Protein AF-A0A9E3ECP0-F1 (afdb_monomer_lite)

Sequence (85 aa):
MSNSFNPDLLAVFVLAAFLGFQLIKRVSTLLHSPLMSLTNAIAAVSVVGAILILGQAHAGPLAKVLGFVAVTAATVNLVSGFLIT

Radius of gyration: 16.91 Å; chains: 1; bounding box: 28×38×44 Å

Foldseek 3Di:
DDPDPDVVVVVVVVVVVVVVVVVVVPDDPVCPVLVVLQVQLVVLVQLVVLVVQCPDPPRDPVSNVVSVVSNVVSVCSNCRSVVVD

pLDDT: mean 88.44, std 10.16, range [45.47, 97.06]

Structure (mmCIF, N/CA/C/O backbone):
data_AF-A0A9E3ECP0-F1
#
_entry.id   AF-A0A9E3ECP0-F1
#
loop_
_atom_site.group_PDB
_atom_site.id
_atom_site.type_symbol
_atom_site.label_atom_id
_atom_site.label_alt_id
_atom_site.label_comp_id
_atom_site.label_asym_id
_atom_site.label_entity_id
_atom_site.label_seq_id
_atom_site.pdbx_PDB_ins_code
_atom_site.Cartn_x
_atom_site.Cartn_y
_atom_site.Cartn_z
_atom_site.occupancy
_atom_site.B_iso_or_equiv
_atom_site.auth_seq_id
_atom_site.auth_comp_id
_atom_site.auth_asym_id
_atom_site.auth_atom_id
_atom_site.pdbx_PDB_model_num
ATOM 1 N N . MET A 1 1 ? 10.796 -20.012 -12.944 1.00 45.47 1 MET A N 1
ATOM 2 C CA . MET A 1 1 ? 9.674 -19.752 -12.016 1.00 45.47 1 MET A CA 1
ATOM 3 C C . MET A 1 1 ? 8.675 -20.871 -12.219 1.00 45.47 1 MET A C 1
ATOM 5 O O . MET A 1 1 ? 8.064 -20.929 -13.277 1.00 45.47 1 MET A O 1
ATOM 9 N N . SER A 1 2 ? 8.623 -21.840 -11.303 1.00 48.31 2 SER A N 1
ATOM 10 C CA . SER A 1 2 ? 7.649 -22.927 -11.396 1.00 48.31 2 SER A CA 1
ATOM 11 C C . SER A 1 2 ? 6.251 -22.335 -11.224 1.00 48.31 2 SER A C 1
ATOM 13 O O . SER A 1 2 ? 5.952 -21.733 -10.197 1.00 48.31 2 SER A O 1
ATOM 15 N N . ASN A 1 3 ? 5.394 -22.496 -12.231 1.00 55.38 3 ASN A N 1
ATOM 16 C CA . ASN A 1 3 ? 3.963 -22.189 -12.147 1.00 55.38 3 ASN A CA 1
ATOM 17 C C . ASN A 1 3 ? 3.226 -23.297 -11.377 1.00 55.38 3 ASN A C 1
ATOM 19 O O . ASN A 1 3 ? 2.233 -23.850 -11.841 1.00 55.38 3 ASN A O 1
ATOM 23 N N . SER A 1 4 ? 3.749 -23.662 -10.209 1.00 65.25 4 SER A N 1
ATOM 24 C CA . SER A 1 4 ? 3.048 -24.489 -9.241 1.00 65.25 4 SER A CA 1
ATOM 25 C C . SER A 1 4 ? 2.152 -23.558 -8.436 1.00 65.25 4 SER A C 1
ATOM 27 O O . SER A 1 4 ? 2.638 -22.664 -7.744 1.00 65.25 4 SER A O 1
ATOM 29 N N . PHE A 1 5 ? 0.840 -23.730 -8.577 1.00 68.88 5 PHE A N 1
ATOM 30 C CA . PHE A 1 5 ? -0.147 -23.084 -7.721 1.00 68.88 5 PHE A CA 1
ATOM 31 C C . PHE A 1 5 ? 0.231 -23.386 -6.262 1.00 68.88 5 PHE A C 1
ATOM 33 O O . PHE A 1 5 ? 0.135 -24.534 -5.843 1.00 68.88 5 PHE A O 1
ATOM 40 N N . ASN A 1 6 ? 0.749 -22.393 -5.531 1.00 80.38 6 ASN A N 1
ATOM 41 C CA . ASN A 1 6 ? 1.212 -22.565 -4.154 1.00 80.38 6 ASN A CA 1
ATOM 42 C C . ASN A 1 6 ? 0.020 -22.343 -3.210 1.00 80.38 6 ASN A C 1
ATOM 44 O O . ASN A 1 6 ? -0.330 -21.181 -2.964 1.00 80.38 6 ASN A O 1
ATOM 48 N N . PRO A 1 7 ? -0.618 -23.407 -2.681 1.00 82.88 7 PRO A N 1
ATOM 49 C CA . PRO A 1 7 ? -1.756 -23.265 -1.770 1.00 82.88 7 PRO A CA 1
ATOM 50 C C . PRO A 1 7 ? -1.396 -22.457 -0.514 1.00 82.88 7 PRO A C 1
ATOM 52 O O . PRO A 1 7 ? -2.263 -21.801 0.061 1.00 82.88 7 PRO A O 1
ATOM 55 N N . ASP A 1 8 ? -0.115 -22.418 -0.145 1.00 92.25 8 ASP A N 1
ATOM 56 C CA . ASP A 1 8 ? 0.402 -21.672 1.002 1.00 92.25 8 ASP A CA 1
ATOM 57 C C . ASP A 1 8 ? 0.170 -20.158 0.883 1.00 92.25 8 ASP A C 1
ATOM 59 O O . ASP A 1 8 ? -0.197 -19.515 1.863 1.00 92.25 8 ASP A O 1
ATOM 63 N N . LEU A 1 9 ? 0.307 -19.568 -0.313 1.00 91.44 9 LEU A N 1
ATOM 64 C CA . LEU A 1 9 ? 0.051 -18.132 -0.519 1.00 91.44 9 LEU A CA 1
ATOM 65 C C . LEU A 1 9 ? -1.434 -17.793 -0.365 1.00 91.44 9 LEU A C 1
ATOM 67 O O . LEU A 1 9 ? -1.784 -16.733 0.151 1.00 91.44 9 LEU A O 1
ATOM 71 N N . LEU A 1 10 ? -2.303 -18.713 -0.783 1.00 91.44 10 LEU A N 1
ATOM 72 C CA . LEU A 1 10 ? -3.747 -18.609 -0.593 1.00 91.44 10 LEU A CA 1
ATOM 73 C C . LEU A 1 10 ? -4.112 -18.717 0.890 1.00 91.44 10 LEU A C 1
ATOM 75 O O . LEU A 1 10 ? -4.903 -17.913 1.381 1.00 91.44 10 LEU A O 1
ATOM 79 N N . ALA A 1 11 ? -3.490 -19.647 1.618 1.00 93.94 11 ALA A N 1
ATOM 80 C CA . ALA A 1 11 ? -3.646 -19.752 3.064 1.00 93.94 11 ALA A CA 1
ATOM 81 C C . ALA A 1 11 ? -3.180 -18.470 3.772 1.00 93.94 11 ALA A C 1
ATOM 83 O O . ALA A 1 11 ? -3.920 -17.926 4.590 1.00 93.94 11 ALA A O 1
ATOM 84 N N . VAL A 1 12 ? -2.009 -17.930 3.411 1.00 94.69 12 VAL A N 1
ATOM 85 C CA . VAL A 1 12 ? -1.500 -16.658 3.951 1.00 94.69 12 VAL A CA 1
ATOM 86 C C . VAL A 1 12 ? -2.457 -15.508 3.649 1.00 94.69 12 VAL A C 1
ATOM 88 O O . VAL A 1 12 ? -2.762 -14.736 4.552 1.00 94.69 12 VAL A O 1
ATOM 91 N N . PHE A 1 13 ? -2.979 -15.404 2.425 1.00 93.94 13 PHE A N 1
ATOM 92 C CA . PHE A 1 13 ? -3.935 -14.359 2.052 1.00 93.94 13 PHE A CA 1
ATOM 93 C C . PHE A 1 13 ? -5.212 -14.412 2.904 1.00 93.94 13 PHE A C 1
ATOM 95 O O . PHE A 1 13 ? -5.612 -13.400 3.484 1.00 93.94 13 PHE A O 1
ATOM 102 N N . VAL A 1 14 ? -5.824 -15.593 3.036 1.00 96.19 14 VAL A N 1
ATOM 103 C CA . VAL A 1 14 ? -7.060 -15.778 3.816 1.00 96.19 14 VAL A CA 1
ATOM 104 C C . VAL A 1 14 ? -6.819 -15.525 5.308 1.00 96.19 14 VAL A C 1
ATOM 106 O O . VAL A 1 14 ? -7.598 -14.813 5.947 1.00 96.19 14 VAL A O 1
ATOM 109 N N . LEU A 1 15 ? -5.727 -16.057 5.867 1.00 97.06 15 LEU A N 1
ATOM 110 C CA . LEU A 1 15 ? -5.380 -15.870 7.278 1.00 97.06 15 LEU A CA 1
ATOM 111 C C . LEU A 1 15 ? -5.027 -14.411 7.594 1.00 97.06 15 LEU A C 1
ATOM 113 O O . LEU A 1 15 ? -5.479 -13.892 8.613 1.00 97.06 15 LEU A O 1
ATOM 117 N N . ALA A 1 16 ? -4.279 -13.727 6.723 1.00 95.62 16 ALA A N 1
ATOM 118 C CA . ALA A 1 16 ? -3.940 -12.315 6.889 1.00 95.62 16 ALA A CA 1
ATOM 119 C C . ALA A 1 16 ? -5.186 -11.417 6.836 1.00 95.62 16 ALA A C 1
ATOM 121 O O . ALA A 1 16 ? -5.315 -10.509 7.658 1.00 95.62 16 ALA A O 1
ATOM 122 N N . ALA A 1 17 ? -6.132 -11.693 5.931 1.00 95.75 17 ALA A N 1
ATOM 123 C CA . ALA A 1 17 ? -7.397 -10.961 5.856 1.00 95.75 17 ALA A CA 1
ATOM 124 C C . ALA A 1 17 ? -8.235 -11.134 7.135 1.00 95.75 17 ALA A C 1
ATOM 126 O O . ALA A 1 17 ? -8.717 -10.152 7.707 1.00 95.75 17 ALA A O 1
ATOM 127 N N . PHE A 1 18 ? -8.362 -12.371 7.628 1.00 96.81 18 PHE A N 1
ATOM 128 C CA . PHE A 1 18 ? -9.061 -12.649 8.885 1.00 96.81 18 PHE A CA 1
ATOM 129 C C . PHE A 1 18 ? -8.379 -11.980 10.086 1.00 96.81 18 PHE A C 1
ATOM 131 O O . PHE A 1 18 ? -9.052 -11.381 10.929 1.00 96.81 18 PHE A O 1
ATOM 138 N N . LEU A 1 19 ? -7.046 -12.041 10.149 1.00 96.19 19 LEU A N 1
ATOM 139 C CA . LEU A 1 19 ? -6.261 -11.396 11.197 1.00 96.19 19 LEU A CA 1
ATOM 140 C C . LEU A 1 19 ? -6.471 -9.877 11.189 1.00 96.19 19 LEU A C 1
ATOM 142 O O . LEU A 1 19 ? -6.778 -9.306 12.233 1.00 96.19 19 LEU A O 1
ATOM 146 N N . GLY A 1 20 ? -6.389 -9.231 10.022 1.00 93.50 20 GLY A N 1
ATOM 147 C CA . GLY A 1 20 ? -6.633 -7.793 9.876 1.00 93.50 20 GLY A CA 1
ATOM 148 C C . GLY A 1 20 ? -8.017 -7.376 10.383 1.00 93.50 20 GLY A C 1
ATOM 149 O O . GLY A 1 20 ? -8.134 -6.427 11.159 1.00 93.50 20 GLY A O 1
ATOM 150 N N . PHE A 1 21 ? -9.059 -8.137 10.038 1.00 94.19 21 PHE A N 1
ATOM 151 C CA . PHE A 1 21 ? -10.416 -7.900 10.538 1.00 94.19 21 PHE A CA 1
ATOM 152 C C . PHE A 1 21 ? -10.504 -7.991 12.068 1.00 94.19 21 PHE A C 1
ATOM 154 O O . PHE A 1 21 ? -11.089 -7.118 12.711 1.00 94.19 21 PHE A O 1
ATOM 161 N N . GLN A 1 22 ? -9.906 -9.020 12.673 1.00 95.06 22 GLN A N 1
ATOM 162 C CA . GLN A 1 22 ? -9.946 -9.199 14.128 1.00 95.06 22 GLN A CA 1
ATOM 163 C C . GLN A 1 22 ? -9.156 -8.132 14.890 1.00 95.06 22 GLN A C 1
ATOM 165 O O . GLN A 1 22 ? -9.553 -7.768 16.000 1.00 95.06 22 GLN A O 1
ATOM 170 N N . LEU A 1 23 ? -8.068 -7.623 14.309 1.00 91.94 23 LEU A N 1
ATOM 171 C CA . LEU A 1 23 ? -7.270 -6.546 14.895 1.00 91.94 23 LEU A CA 1
ATOM 172 C C . LEU A 1 23 ? -8.053 -5.229 14.932 1.00 91.94 23 LEU A C 1
ATOM 174 O O . LEU A 1 23 ? -8.139 -4.601 15.987 1.00 91.94 23 LEU A O 1
ATOM 178 N N . ILE A 1 24 ? -8.687 -4.843 13.819 1.00 91.81 24 ILE A N 1
ATOM 179 C CA . ILE A 1 24 ? -9.436 -3.578 13.725 1.00 91.81 24 ILE A CA 1
ATOM 180 C C . ILE A 1 24 ? -10.635 -3.570 14.684 1.00 91.81 2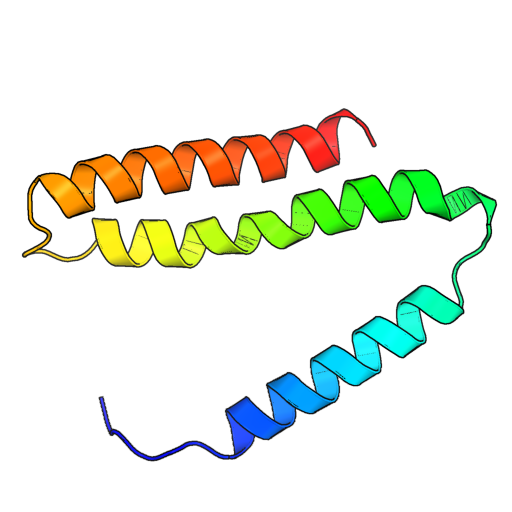4 ILE A C 1
ATOM 182 O O . ILE A 1 24 ? -10.905 -2.559 15.322 1.00 91.81 24 ILE A O 1
ATOM 186 N N . LYS A 1 25 ? -11.322 -4.705 14.872 1.00 90.38 25 LYS A N 1
ATOM 187 C CA . LYS A 1 25 ? -12.484 -4.802 15.781 1.00 90.38 25 LYS A CA 1
ATOM 188 C C . LYS A 1 25 ? -12.179 -4.522 17.252 1.00 90.38 25 LYS A C 1
ATOM 190 O O . LYS A 1 25 ? -13.112 -4.318 18.022 1.00 90.38 25 LYS A O 1
ATOM 195 N N . ARG A 1 26 ? -10.911 -4.578 17.663 1.00 88.69 26 ARG A N 1
ATOM 196 C CA . ARG A 1 26 ? -10.483 -4.420 19.063 1.00 88.69 26 ARG A CA 1
ATOM 197 C C . ARG A 1 26 ? -9.863 -3.050 19.345 1.00 88.69 26 ARG A C 1
ATOM 199 O O . ARG A 1 26 ? -9.309 -2.850 20.422 1.00 88.69 26 ARG A O 1
ATOM 206 N N . VAL A 1 27 ? -9.931 -2.122 18.391 1.00 88.38 27 VAL A N 1
ATOM 207 C CA . VAL A 1 27 ? -9.360 -0.783 18.534 1.00 88.38 27 VAL A CA 1
ATOM 208 C C . VAL A 1 27 ? -10.280 0.131 19.360 1.00 88.38 27 VAL A C 1
ATOM 210 O O . VAL A 1 27 ? -11.503 0.050 19.272 1.00 88.38 27 VAL A O 1
ATOM 213 N N . SER A 1 28 ? -9.696 1.010 20.178 1.00 89.25 28 SER A N 1
ATOM 214 C CA . SER A 1 28 ? -10.443 2.068 20.874 1.00 89.25 28 SER A CA 1
ATOM 215 C C . SER A 1 28 ? -10.972 3.109 19.879 1.00 89.25 28 SER A C 1
ATOM 217 O O . SER A 1 28 ? -10.298 3.431 18.901 1.00 89.25 28 SER A O 1
ATOM 219 N N . THR A 1 29 ? -12.135 3.703 20.153 1.00 84.00 29 THR A N 1
ATOM 220 C CA . THR A 1 29 ? -12.756 4.736 19.302 1.00 84.00 29 THR A CA 1
ATOM 221 C C . THR A 1 29 ? -11.882 5.974 19.105 1.00 84.00 29 THR A C 1
ATOM 223 O O . THR A 1 29 ? -11.954 6.607 18.054 1.00 84.00 29 THR A O 1
ATOM 226 N N . LEU A 1 30 ? -11.009 6.287 20.069 1.00 89.62 30 LEU A N 1
ATOM 227 C CA . LEU A 1 30 ? -10.035 7.384 19.970 1.00 89.62 30 LEU A CA 1
ATOM 228 C C . LEU A 1 30 ? -9.004 7.174 18.854 1.00 89.62 30 LEU A C 1
ATOM 230 O O . LEU A 1 30 ? -8.375 8.128 18.406 1.00 89.62 30 LEU A O 1
ATOM 234 N N . LEU A 1 31 ? -8.825 5.932 18.406 1.00 89.81 31 LEU A N 1
ATOM 235 C CA . LEU A 1 31 ? -7.814 5.572 17.427 1.00 89.81 31 LEU A CA 1
ATOM 236 C C . LEU A 1 31 ? -8.374 5.419 16.011 1.00 89.81 31 LEU A C 1
ATOM 238 O O . LEU A 1 31 ? -7.596 5.140 15.113 1.00 89.81 31 LEU A O 1
ATOM 242 N N . HIS A 1 32 ? -9.671 5.617 15.753 1.00 89.69 32 HIS A N 1
ATOM 243 C CA . HIS A 1 32 ? -10.208 5.438 14.395 1.00 89.69 32 HIS A CA 1
ATOM 244 C C . HIS A 1 32 ? -9.566 6.384 13.368 1.00 89.69 32 HIS A C 1
ATOM 246 O O . HIS A 1 32 ? -9.193 5.936 12.287 1.00 89.69 32 HIS A O 1
ATOM 252 N N . SER A 1 33 ? -9.373 7.658 13.717 1.00 90.31 33 SER A N 1
ATOM 253 C CA . SER A 1 33 ? -8.710 8.636 12.843 1.00 90.31 33 SER A CA 1
ATOM 254 C C . SER A 1 33 ? -7.220 8.331 12.616 1.00 90.31 33 SER A C 1
ATOM 256 O O . SER A 1 33 ? -6.814 8.258 11.454 1.00 90.31 33 SER A O 1
ATOM 258 N N . PRO A 1 34 ? -6.392 8.079 13.653 1.00 87.44 34 PRO A N 1
ATOM 259 C CA . PRO A 1 34 ? -4.999 7.691 13.420 1.00 87.44 34 PRO A CA 1
ATOM 260 C C . PRO A 1 34 ? -4.867 6.307 12.758 1.00 87.44 34 PRO A C 1
ATOM 262 O O . PRO A 1 34 ? -3.984 6.114 11.930 1.00 87.44 34 PRO A O 1
ATOM 265 N N . LEU A 1 35 ? -5.771 5.356 13.022 1.00 90.06 35 LEU A N 1
ATOM 266 C CA . LEU A 1 35 ? -5.800 4.052 12.342 1.00 90.06 35 LEU A CA 1
ATOM 267 C C . LEU A 1 35 ? -6.137 4.198 10.850 1.00 90.06 35 LEU A C 1
ATOM 269 O O . LEU A 1 35 ? -5.561 3.504 10.010 1.00 90.06 35 LEU A O 1
ATOM 273 N N . MET A 1 36 ? -7.045 5.113 10.505 1.00 89.81 36 MET A N 1
ATOM 274 C CA . MET A 1 36 ? -7.373 5.426 9.115 1.00 89.81 36 MET A CA 1
ATOM 275 C C . MET A 1 36 ? -6.153 5.984 8.368 1.00 89.81 36 MET A C 1
ATOM 277 O O . MET A 1 36 ? -5.849 5.521 7.272 1.00 89.81 36 MET A O 1
ATOM 281 N N . SER A 1 37 ? -5.408 6.912 8.977 1.00 89.00 37 SER A N 1
ATOM 282 C CA . SER A 1 37 ? -4.162 7.439 8.395 1.00 89.00 37 SER A CA 1
ATOM 283 C C . SER A 1 37 ? -3.080 6.356 8.262 1.00 89.00 37 SER A C 1
ATOM 285 O O . SER A 1 37 ? -2.454 6.206 7.211 1.00 89.00 37 SER A O 1
ATOM 287 N N . LEU A 1 38 ? -2.920 5.514 9.287 1.00 88.81 38 LEU A N 1
ATOM 288 C CA . LEU A 1 38 ? -1.926 4.440 9.298 1.00 88.81 38 LEU A CA 1
ATOM 289 C C . LEU A 1 38 ? -2.189 3.382 8.217 1.00 88.81 38 LEU A C 1
ATOM 291 O O . LEU A 1 38 ? -1.269 2.950 7.524 1.00 88.81 38 LEU A O 1
ATOM 295 N N . THR A 1 39 ? -3.443 2.960 8.046 1.00 91.81 39 THR A N 1
ATOM 296 C CA . THR A 1 39 ? -3.800 1.981 7.003 1.00 91.81 39 THR A CA 1
ATOM 297 C C . THR A 1 39 ? -3.590 2.540 5.594 1.00 91.81 39 THR A C 1
ATOM 299 O O . THR A 1 39 ? -3.207 1.784 4.700 1.00 91.81 39 THR A O 1
ATOM 302 N N . ASN A 1 40 ? -3.721 3.858 5.410 1.00 90.31 40 ASN A N 1
ATOM 303 C CA . ASN A 1 40 ? -3.344 4.530 4.167 1.00 90.31 40 ASN A CA 1
ATOM 304 C C . ASN A 1 40 ? -1.822 4.482 3.911 1.00 90.31 40 ASN A C 1
ATOM 306 O O . ASN A 1 40 ? -1.400 4.157 2.802 1.00 90.31 40 ASN A O 1
ATOM 310 N N . ALA A 1 41 ? -0.984 4.693 4.937 1.00 90.69 41 ALA A N 1
ATOM 311 C CA . ALA A 1 41 ? 0.471 4.520 4.808 1.00 90.69 41 ALA A CA 1
ATOM 312 C C . ALA A 1 41 ? 0.855 3.081 4.422 1.00 90.69 41 ALA A C 1
ATOM 314 O O . ALA A 1 41 ? 1.718 2.873 3.571 1.00 90.69 41 ALA A O 1
ATOM 315 N N . ILE A 1 42 ? 0.203 2.072 5.012 1.00 92.62 42 ILE A N 1
ATOM 316 C CA . ILE A 1 42 ? 0.494 0.653 4.736 1.00 92.62 42 ILE A CA 1
ATOM 317 C C . ILE A 1 42 ? 0.179 0.285 3.275 1.00 92.62 42 ILE A C 1
ATOM 319 O O . ILE A 1 42 ? 0.904 -0.506 2.666 1.00 92.62 42 ILE A O 1
ATOM 323 N N . ALA A 1 43 ? -0.847 0.890 2.669 1.00 91.50 43 ALA A N 1
ATOM 324 C CA . ALA A 1 43 ? -1.196 0.660 1.263 1.00 91.50 43 ALA A CA 1
ATOM 325 C C . ALA A 1 43 ? -0.083 1.079 0.274 1.00 91.50 43 ALA A C 1
ATOM 327 O O . ALA A 1 43 ? -0.036 0.597 -0.866 1.00 91.50 43 ALA A O 1
ATOM 328 N N . ALA A 1 44 ? 0.880 1.899 0.711 1.00 93.69 44 ALA A N 1
ATOM 329 C CA . ALA A 1 44 ? 2.061 2.257 -0.072 1.00 93.69 44 ALA A CA 1
ATOM 330 C C . ALA A 1 44 ? 2.990 1.069 -0.396 1.00 93.69 44 ALA A C 1
ATOM 332 O O . ALA A 1 44 ? 3.890 1.213 -1.222 1.00 93.69 44 ALA A O 1
ATOM 333 N N . VAL A 1 45 ? 2.750 -0.127 0.165 1.00 94.12 45 VAL A N 1
ATOM 334 C CA . VAL A 1 45 ? 3.448 -1.378 -0.207 1.00 94.12 45 VAL A CA 1
ATOM 335 C C . VAL A 1 45 ? 3.407 -1.672 -1.715 1.00 94.12 45 VAL A C 1
ATOM 337 O O . V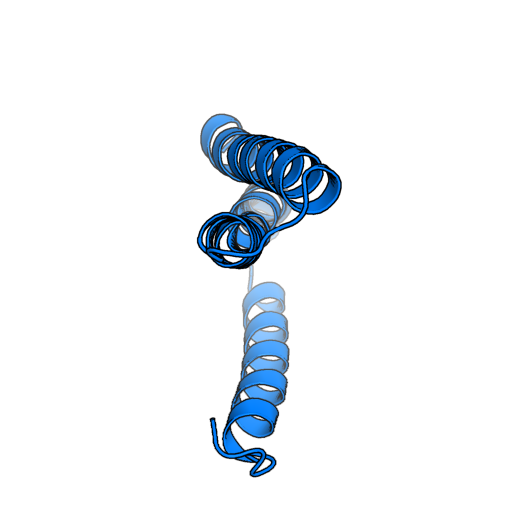AL A 1 45 ? 4.293 -2.339 -2.248 1.00 94.12 45 VAL A O 1
ATOM 340 N N . SER A 1 46 ? 2.433 -1.106 -2.435 1.00 93.38 46 SER A N 1
ATOM 341 C CA . SER A 1 46 ? 2.370 -1.097 -3.904 1.00 93.38 46 SER A CA 1
ATOM 342 C C . SER A 1 46 ? 3.654 -0.601 -4.594 1.00 93.38 46 SER A C 1
ATOM 344 O O . SER A 1 46 ? 3.928 -1.018 -5.723 1.00 93.38 46 SER A O 1
ATOM 346 N N . VAL A 1 47 ? 4.495 0.194 -3.914 1.00 95.12 47 VA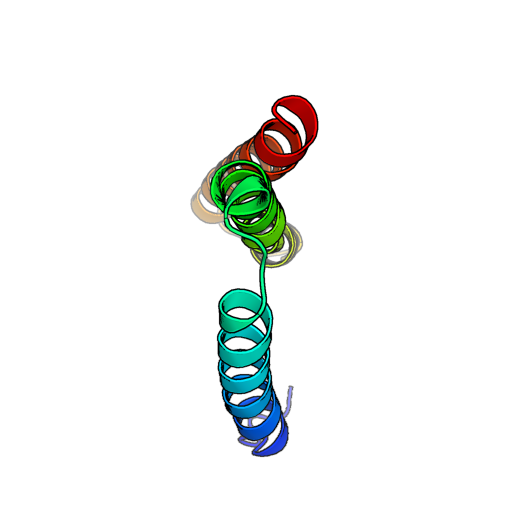L A N 1
ATOM 347 C CA . VAL A 1 47 ? 5.818 0.623 -4.408 1.00 95.12 47 VAL A CA 1
ATOM 348 C C . VAL A 1 47 ? 6.711 -0.560 -4.794 1.00 95.12 47 VAL A C 1
ATOM 350 O O . VAL A 1 47 ? 7.460 -0.470 -5.766 1.00 95.12 47 VAL A O 1
ATOM 353 N N . VAL A 1 48 ? 6.591 -1.697 -4.097 1.00 95.44 48 VAL A N 1
ATOM 354 C CA . VAL A 1 48 ? 7.368 -2.913 -4.383 1.00 95.44 48 VAL A CA 1
ATOM 355 C C . VAL A 1 48 ? 7.083 -3.401 -5.802 1.00 95.44 48 VAL A C 1
ATOM 357 O O . VAL A 1 48 ? 8.009 -3.688 -6.556 1.00 95.44 48 VAL A O 1
ATOM 360 N N . GLY A 1 49 ? 5.810 -3.421 -6.209 1.00 92.06 49 GLY A N 1
ATOM 361 C CA . GLY A 1 49 ? 5.419 -3.802 -7.566 1.00 92.06 49 GLY A CA 1
ATOM 362 C C . GLY A 1 49 ? 5.952 -2.833 -8.623 1.00 92.06 49 GLY A C 1
ATOM 363 O O . GLY A 1 49 ? 6.450 -3.261 -9.662 1.00 92.06 49 GLY A O 1
ATOM 364 N N . ALA A 1 50 ? 5.915 -1.530 -8.338 1.00 93.31 50 ALA A N 1
ATOM 365 C CA . ALA A 1 50 ? 6.415 -0.506 -9.252 1.00 93.31 50 ALA A CA 1
ATOM 366 C C . ALA A 1 50 ? 7.937 -0.609 -9.473 1.00 93.31 50 ALA A C 1
ATOM 368 O O . ALA A 1 50 ? 8.400 -0.534 -10.613 1.00 93.31 50 ALA A O 1
ATOM 369 N N . ILE A 1 51 ? 8.708 -0.860 -8.407 1.00 93.94 51 ILE A N 1
ATOM 370 C CA . ILE A 1 51 ? 10.160 -1.088 -8.486 1.00 93.94 51 ILE A CA 1
ATOM 371 C C . ILE A 1 51 ? 10.469 -2.352 -9.296 1.00 93.94 51 ILE A C 1
ATOM 373 O O . ILE A 1 51 ? 11.370 -2.330 -10.132 1.00 93.94 51 ILE A O 1
ATOM 377 N N . LEU A 1 52 ? 9.709 -3.437 -9.107 1.00 93.00 52 LEU A N 1
ATOM 378 C CA . LEU A 1 52 ? 9.896 -4.676 -9.872 1.00 93.00 52 LEU A CA 1
ATOM 379 C C . LEU A 1 52 ? 9.660 -4.478 -11.375 1.00 93.00 52 LEU A C 1
ATOM 381 O O . LEU A 1 52 ? 10.410 -5.024 -12.182 1.00 93.00 52 LEU A O 1
ATOM 385 N N . ILE A 1 53 ? 8.654 -3.685 -11.757 1.00 89.81 53 ILE A N 1
ATOM 386 C CA . ILE A 1 53 ? 8.373 -3.350 -13.163 1.00 89.81 53 ILE A CA 1
ATOM 387 C C . ILE A 1 53 ? 9.501 -2.491 -13.749 1.00 89.81 53 ILE A C 1
ATOM 389 O O . ILE A 1 53 ? 9.971 -2.762 -14.853 1.00 89.81 53 ILE A O 1
ATOM 393 N N . LEU A 1 54 ? 9.968 -1.482 -13.006 1.00 90.00 54 LEU A N 1
ATOM 394 C CA . LEU A 1 54 ? 11.071 -0.612 -13.427 1.00 90.00 54 LEU A CA 1
ATOM 395 C C . LEU A 1 54 ? 12.411 -1.348 -13.535 1.00 90.00 54 LEU A C 1
ATOM 397 O O . LEU A 1 54 ? 13.217 -1.020 -14.404 1.00 90.00 54 LEU A O 1
ATOM 401 N N . GLY A 1 55 ? 12.640 -2.344 -12.679 1.00 87.88 55 GLY A 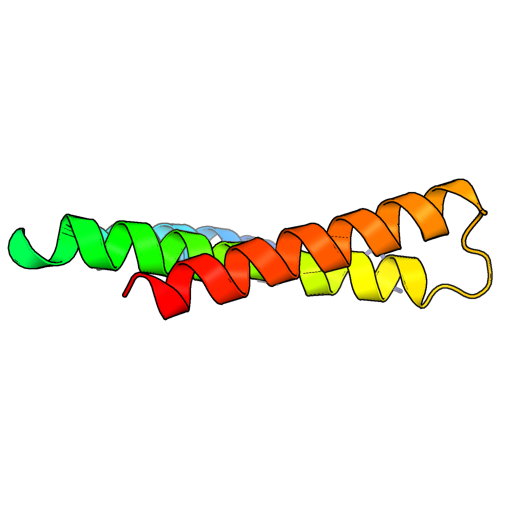N 1
ATOM 402 C CA . GLY A 1 55 ? 13.845 -3.172 -12.673 1.00 87.88 55 GLY A CA 1
ATOM 403 C C . GLY A 1 55 ? 13.932 -4.168 -13.831 1.00 87.88 55 GLY A C 1
ATOM 404 O O . GLY A 1 55 ? 14.958 -4.830 -13.988 1.00 87.88 55 GLY A O 1
ATOM 405 N N . GLN A 1 56 ? 12.891 -4.300 -14.660 1.00 91.06 56 GLN A N 1
ATOM 406 C CA . GLN A 1 56 ? 12.925 -5.207 -15.803 1.00 91.06 56 GLN A CA 1
ATOM 407 C C . GLN A 1 56 ? 13.730 -4.618 -16.968 1.00 91.06 56 GLN A C 1
ATOM 409 O O . GLN A 1 56 ? 13.405 -3.558 -17.502 1.00 91.06 56 GLN A O 1
ATOM 414 N N . ALA A 1 57 ? 14.740 -5.361 -17.433 1.00 84.44 57 ALA A N 1
ATOM 415 C CA . ALA A 1 57 ? 15.632 -4.939 -18.518 1.00 84.44 57 ALA A CA 1
ATOM 416 C C . ALA A 1 57 ? 14.897 -4.590 -19.831 1.00 84.44 57 ALA A C 1
ATOM 418 O O . ALA A 1 57 ? 15.329 -3.707 -20.568 1.00 84.44 57 ALA A O 1
ATOM 419 N N . HIS A 1 58 ? 13.759 -5.240 -20.093 1.00 85.69 58 HIS A N 1
ATOM 420 C CA . HIS A 1 58 ? 12.953 -5.064 -21.306 1.00 85.69 58 HIS A CA 1
ATOM 421 C C . HIS A 1 58 ? 11.688 -4.221 -21.077 1.00 85.69 58 HIS A C 1
ATOM 423 O O . HIS A 1 58 ? 10.758 -4.273 -21.882 1.00 85.69 58 HIS A O 1
ATOM 429 N N . ALA A 1 59 ? 11.615 -3.454 -19.984 1.00 83.00 59 ALA A N 1
ATOM 430 C CA . ALA A 1 59 ? 10.479 -2.574 -19.739 1.00 83.00 59 ALA A CA 1
ATOM 431 C C . ALA A 1 59 ? 10.346 -1.546 -20.876 1.00 83.00 59 ALA A C 1
ATOM 433 O O . ALA A 1 59 ? 11.241 -0.724 -21.108 1.00 83.00 59 ALA A O 1
ATOM 434 N N . GLY A 1 60 ? 9.211 -1.588 -21.581 1.00 91.38 60 GLY A N 1
ATOM 435 C CA . GLY A 1 60 ? 8.887 -0.621 -22.625 1.00 91.38 60 GLY A CA 1
ATOM 436 C C . GLY A 1 60 ? 8.797 0.814 -22.079 1.00 91.38 60 GLY A C 1
ATOM 437 O O . GLY A 1 60 ? 8.614 1.013 -20.875 1.00 91.38 60 GLY A O 1
ATOM 438 N N . PRO A 1 61 ? 8.884 1.838 -22.945 1.00 90.56 61 PRO A N 1
ATOM 439 C CA . PRO A 1 61 ? 8.879 3.241 -22.522 1.00 90.56 61 PRO A CA 1
ATOM 440 C C . PRO A 1 61 ? 7.630 3.613 -21.707 1.00 90.56 61 PRO A C 1
ATOM 442 O O . PRO A 1 61 ? 7.746 4.287 -20.687 1.00 90.56 61 PRO A O 1
ATOM 445 N N . LEU A 1 62 ? 6.454 3.092 -22.077 1.00 93.19 62 LEU A N 1
ATOM 446 C CA . LEU A 1 62 ? 5.222 3.273 -21.301 1.00 93.19 62 LEU A CA 1
ATOM 447 C C . LEU A 1 62 ? 5.300 2.647 -19.902 1.00 93.19 62 LEU A C 1
ATOM 449 O O . LEU A 1 62 ? 4.906 3.283 -18.930 1.00 93.19 62 LEU A O 1
ATOM 453 N N . ALA A 1 63 ? 5.845 1.433 -19.780 1.00 92.50 63 ALA A N 1
ATOM 454 C CA . ALA A 1 63 ? 5.995 0.762 -18.489 1.00 92.50 63 ALA A CA 1
ATOM 455 C C . ALA A 1 63 ? 6.949 1.527 -17.559 1.00 92.50 63 ALA A C 1
ATOM 457 O O . ALA A 1 63 ? 6.699 1.609 -16.359 1.00 92.50 63 ALA A O 1
ATOM 458 N N . LYS A 1 64 ? 8.000 2.147 -18.111 1.00 90.56 64 LYS A N 1
ATOM 459 C CA . LYS A 1 64 ? 8.921 3.000 -17.348 1.00 90.56 64 LYS A CA 1
ATOM 460 C C . LYS A 1 64 ? 8.249 4.275 -16.841 1.00 90.56 64 LYS A C 1
ATOM 462 O O . LYS A 1 64 ? 8.403 4.613 -15.671 1.00 90.56 64 LYS A O 1
ATOM 467 N N . VAL A 1 65 ? 7.472 4.954 -17.685 1.00 94.12 65 VAL A N 1
ATOM 468 C CA . VAL A 1 65 ? 6.734 6.164 -17.279 1.00 94.12 65 VAL A CA 1
ATOM 469 C C . VAL A 1 65 ? 5.689 5.830 -16.214 1.00 94.12 65 VAL A C 1
ATOM 471 O O . VAL A 1 65 ? 5.650 6.476 -15.169 1.00 94.12 65 VAL A O 1
ATOM 474 N N . LEU A 1 66 ? 4.886 4.786 -16.431 1.00 94.81 66 LEU A N 1
ATOM 475 C CA . LEU A 1 66 ? 3.879 4.349 -15.462 1.00 94.81 66 LEU A CA 1
ATOM 476 C C . LEU A 1 66 ? 4.515 3.863 -14.157 1.00 94.81 66 LEU A C 1
ATOM 478 O O . LEU A 1 66 ? 4.015 4.187 -13.085 1.00 94.81 66 LEU A O 1
ATOM 482 N N . GLY A 1 67 ? 5.639 3.148 -14.231 1.00 93.88 67 GLY A N 1
ATOM 483 C CA . GLY A 1 67 ? 6.403 2.726 -13.060 1.00 93.88 67 GLY A CA 1
ATOM 484 C C . GLY A 1 67 ? 6.923 3.914 -12.250 1.00 93.88 67 GLY A C 1
ATOM 485 O O . GLY A 1 67 ? 6.779 3.929 -11.032 1.00 93.88 67 GLY A O 1
ATOM 486 N N . PHE A 1 68 ? 7.456 4.947 -12.908 1.00 93.00 68 PHE A N 1
ATOM 487 C CA . PHE A 1 68 ? 7.910 6.171 -12.240 1.00 93.00 68 PHE A CA 1
ATOM 488 C C . PHE A 1 68 ? 6.761 6.914 -11.537 1.00 93.00 68 PHE A C 1
ATOM 490 O O . PHE A 1 68 ? 6.889 7.308 -10.373 1.00 93.00 68 PHE A O 1
ATOM 497 N N . VAL A 1 69 ? 5.612 7.052 -12.208 1.00 96.00 69 VAL A N 1
ATOM 498 C CA . VAL A 1 69 ? 4.399 7.642 -11.616 1.00 96.00 69 VAL A CA 1
ATOM 499 C C . VAL A 1 69 ? 3.910 6.804 -10.434 1.00 96.00 69 VAL A C 1
ATOM 501 O O . VAL A 1 69 ? 3.597 7.363 -9.385 1.00 96.00 69 VAL A O 1
ATOM 504 N N . ALA A 1 70 ? 3.906 5.476 -10.561 1.00 95.62 70 ALA A N 1
ATOM 505 C CA . ALA A 1 70 ? 3.489 4.564 -9.502 1.00 95.62 70 ALA A CA 1
ATOM 506 C C . ALA A 1 70 ? 4.406 4.641 -8.271 1.00 95.62 70 ALA A C 1
ATOM 508 O O . ALA A 1 70 ? 3.903 4.708 -7.152 1.00 95.62 70 ALA A O 1
ATOM 509 N N . VAL A 1 71 ? 5.732 4.704 -8.452 1.00 95.88 71 VAL A N 1
ATOM 510 C CA . VAL A 1 71 ? 6.680 4.907 -7.339 1.00 95.88 71 VAL A CA 1
ATOM 511 C C . VAL A 1 71 ? 6.428 6.244 -6.649 1.00 95.88 71 VAL A C 1
ATOM 513 O O . VAL A 1 71 ? 6.358 6.300 -5.421 1.00 95.88 71 VAL A O 1
ATOM 516 N N . THR A 1 72 ? 6.247 7.315 -7.424 1.00 94.81 72 THR A N 1
ATOM 517 C CA . THR A 1 72 ? 5.996 8.657 -6.880 1.00 94.81 72 THR A CA 1
ATOM 518 C C . THR A 1 72 ? 4.693 8.685 -6.080 1.00 94.81 72 THR A C 1
ATOM 520 O O . THR A 1 72 ? 4.680 9.114 -4.929 1.00 94.81 72 THR A O 1
ATOM 523 N N . ALA A 1 73 ? 3.606 8.154 -6.644 1.00 94.56 73 ALA A N 1
ATOM 524 C CA . ALA A 1 73 ? 2.304 8.092 -5.98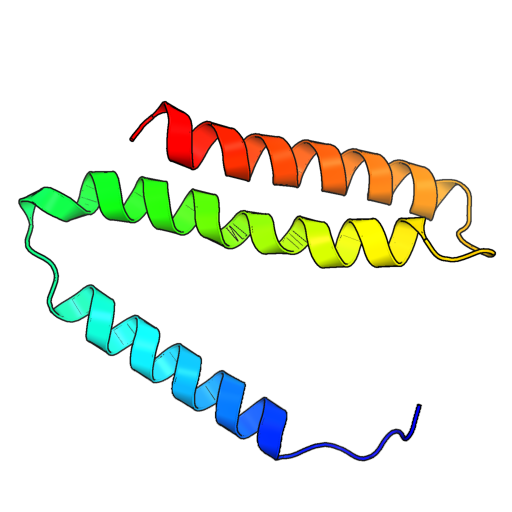7 1.00 94.56 73 ALA A CA 1
ATOM 525 C C . ALA A 1 73 ? 2.315 7.210 -4.726 1.00 94.56 73 ALA A C 1
ATOM 527 O O . ALA A 1 73 ? 1.730 7.581 -3.707 1.00 94.56 73 ALA A O 1
ATOM 528 N N . ALA A 1 74 ? 2.999 6.064 -4.757 1.00 94.69 74 ALA A N 1
ATOM 529 C CA . ALA A 1 74 ? 3.144 5.206 -3.584 1.00 94.69 74 ALA A CA 1
ATOM 530 C C . ALA A 1 74 ? 3.964 5.898 -2.483 1.00 94.69 74 ALA A C 1
ATOM 532 O O . ALA A 1 74 ? 3.588 5.851 -1.316 1.00 94.69 74 ALA A O 1
ATOM 533 N N . THR A 1 75 ? 5.022 6.624 -2.852 1.00 93.19 75 THR A N 1
ATOM 534 C CA . THR A 1 75 ? 5.836 7.398 -1.899 1.00 93.19 75 THR A CA 1
ATOM 535 C C . THR A 1 75 ? 5.032 8.527 -1.254 1.00 93.19 75 THR A C 1
ATOM 537 O O . THR A 1 75 ? 5.132 8.736 -0.049 1.00 93.19 75 THR A O 1
ATOM 540 N N . VAL A 1 76 ? 4.178 9.225 -2.009 1.00 92.69 76 VAL A N 1
ATOM 541 C CA . VAL A 1 76 ? 3.272 10.243 -1.446 1.00 92.69 76 VAL A CA 1
ATOM 542 C C . VAL A 1 76 ? 2.290 9.623 -0.446 1.00 92.69 76 VAL A C 1
ATOM 544 O O . VAL A 1 76 ? 2.091 10.181 0.633 1.00 92.69 76 VAL A O 1
ATOM 547 N N . ASN A 1 77 ? 1.712 8.457 -0.750 1.00 91.31 77 ASN A N 1
ATOM 548 C CA . ASN A 1 77 ? 0.841 7.742 0.195 1.00 91.31 77 ASN A CA 1
ATOM 549 C C . ASN A 1 77 ? 1.593 7.315 1.462 1.00 91.31 77 ASN A C 1
ATOM 551 O O . ASN A 1 77 ? 1.070 7.471 2.562 1.00 91.31 77 ASN A O 1
ATOM 555 N N . LEU A 1 78 ? 2.846 6.868 1.318 1.00 91.00 78 LEU A N 1
ATOM 556 C CA . LEU A 1 78 ? 3.710 6.544 2.451 1.00 91.00 78 LEU A CA 1
ATOM 557 C C . LEU A 1 78 ? 3.925 7.776 3.340 1.00 91.00 78 LEU A C 1
ATOM 559 O O . LEU A 1 78 ? 3.630 7.737 4.528 1.00 91.00 78 LEU A O 1
ATOM 563 N N . VAL A 1 79 ? 4.402 8.885 2.766 1.00 90.88 79 VAL A N 1
ATOM 56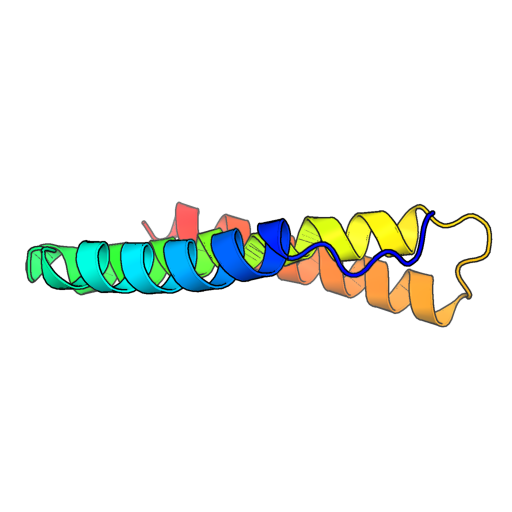4 C CA . VAL A 1 79 ? 4.747 10.103 3.519 1.00 90.88 79 VAL A CA 1
ATOM 565 C C . VAL A 1 79 ? 3.509 10.745 4.144 1.00 90.88 79 VAL A C 1
ATOM 567 O O . VAL A 1 79 ? 3.539 11.093 5.319 1.00 90.88 79 VAL A O 1
ATOM 570 N N . SER A 1 80 ? 2.408 10.872 3.400 1.00 83.75 80 SER A N 1
ATOM 571 C CA . SER A 1 80 ? 1.174 11.487 3.911 1.00 83.75 80 SER A CA 1
ATOM 572 C C . SER A 1 80 ? 0.590 10.740 5.112 1.00 83.75 80 SER A C 1
ATOM 574 O O . SER A 1 80 ? 0.164 11.384 6.066 1.00 83.75 80 SER A O 1
ATOM 576 N N . GLY A 1 81 ? 0.631 9.406 5.122 1.00 82.00 81 GLY A N 1
ATOM 577 C CA . GLY A 1 81 ? 0.110 8.632 6.248 1.00 82.00 81 GLY A CA 1
ATOM 578 C C . GLY A 1 81 ? 0.986 8.675 7.511 1.00 82.00 81 GLY A C 1
ATOM 579 O O . GLY A 1 81 ? 0.473 8.439 8.602 1.00 82.00 81 GLY A O 1
ATOM 580 N N . PHE A 1 82 ? 2.274 9.032 7.412 1.00 78.75 82 PHE A N 1
ATOM 581 C CA . PHE A 1 82 ? 3.143 9.238 8.585 1.00 78.75 82 PHE A CA 1
ATOM 582 C C . PHE A 1 82 ? 3.235 10.694 9.045 1.00 78.75 82 PHE A C 1
ATOM 584 O O . PHE A 1 82 ? 3.488 10.931 10.214 1.00 78.75 82 PHE A O 1
ATOM 591 N N . LEU A 1 83 ? 3.063 11.664 8.145 1.00 76.38 83 LEU A N 1
ATOM 592 C CA . LEU A 1 83 ? 3.246 13.089 8.447 1.00 76.38 83 LEU A CA 1
ATOM 593 C C . LEU A 1 83 ? 1.989 13.731 9.059 1.00 76.38 83 LEU A C 1
ATOM 595 O O . LEU A 1 83 ? 2.087 14.743 9.745 1.00 76.38 83 LEU A O 1
ATOM 599 N N . ILE A 1 84 ? 0.813 13.151 8.795 1.00 64.00 84 ILE A N 1
ATOM 600 C CA . ILE A 1 84 ? -0.482 13.577 9.356 1.00 64.00 84 ILE A CA 1
ATOM 601 C C . ILE A 1 84 ? -0.774 12.879 10.704 1.00 64.00 84 ILE A C 1
ATOM 603 O O . ILE A 1 84 ? -1.658 13.318 11.440 1.00 64.00 84 ILE A O 1
ATOM 607 N N . THR A 1 85 ? -0.041 11.804 11.016 1.00 61.12 85 THR A N 1
ATOM 608 C CA . THR A 1 85 ? -0.156 11.022 12.260 1.00 61.12 85 THR A CA 1
ATOM 609 C C . THR A 1 85 ? 0.769 11.581 13.334 1.00 61.12 85 THR A C 1
ATOM 611 O O . THR A 1 85 ? 0.311 11.678 14.493 1.00 61.12 85 THR A O 1
#

Secondary structure (DSSP, 8-state):
------HHHHHHHHHHHHHHHHHHTT--GGGHHHHHHHHHHHHGGGHHHHHHHHT-TT--HHHHHHHHHHHHHHHHHHHHHHH--